Protein AF-A0A8J7MY90-F1 (afdb_monomer_lite)

Foldseek 3Di:
DDDPVVLVVVVVVQVPDQLCCLVVVCVVCVVVVHDHPPVCVVVSVVSNVD

Structure (mmCIF, N/CA/C/O backbone):
data_AF-A0A8J7MY90-F1
#
_entry.id   AF-A0A8J7MY90-F1
#
loop_
_atom_site.group_PDB
_atom_site.id
_atom_site.type_symbol
_atom_site.label_atom_id
_atom_site.label_alt_id
_atom_site.label_comp_id
_atom_site.label_asym_id
_atom_site.label_entity_id
_atom_site.label_seq_id
_atom_site.pdbx_PDB_ins_code
_atom_site.Cartn_x
_atom_site.Cartn_y
_atom_site.Cartn_z
_atom_site.occupancy
_atom_site.B_iso_or_equiv
_atom_site.auth_seq_id
_atom_site.auth_comp_id
_atom_site.auth_asym_id
_atom_site.auth_atom_id
_atom_site.pdbx_PDB_model_num
ATOM 1 N N . ALA A 1 1 ? 7.181 -7.808 -10.738 1.00 86.50 1 ALA A N 1
ATOM 2 C CA . ALA A 1 1 ? 7.537 -7.040 -9.535 1.00 86.50 1 ALA A CA 1
ATOM 3 C C . ALA A 1 1 ? 7.503 -5.570 -9.910 1.00 86.50 1 ALA A C 1
ATOM 5 O O . ALA A 1 1 ? 7.848 -5.269 -11.050 1.00 86.50 1 ALA A O 1
ATOM 6 N N . TYR A 1 2 ? 7.025 -4.713 -9.012 1.00 96.69 2 TYR A N 1
ATOM 7 C CA . TYR A 1 2 ? 7.070 -3.264 -9.205 1.00 96.69 2 TYR A CA 1
ATOM 8 C C . TYR A 1 2 ? 8.520 -2.771 -9.120 1.00 96.69 2 TYR A C 1
ATOM 10 O O . TYR A 1 2 ? 9.370 -3.428 -8.513 1.00 96.69 2 TYR A O 1
ATOM 18 N N . SER A 1 3 ? 8.819 -1.652 -9.772 1.00 98.12 3 SER A N 1
ATOM 19 C CA . SER A 1 3 ? 10.083 -0.936 -9.581 1.00 98.12 3 SER A CA 1
ATOM 20 C C . SER A 1 3 ? 10.123 -0.246 -8.210 1.00 98.12 3 SER A C 1
ATOM 22 O O . SER A 1 3 ? 9.067 -0.013 -7.622 1.00 98.12 3 SER A O 1
ATOM 24 N N . PRO A 1 4 ? 11.310 0.131 -7.698 1.00 97.75 4 PRO A N 1
ATOM 25 C CA . PRO A 1 4 ? 11.414 0.862 -6.434 1.00 97.75 4 PRO A CA 1
ATOM 26 C C . PRO A 1 4 ? 10.571 2.144 -6.401 1.00 97.75 4 PRO A C 1
ATOM 28 O O . PRO A 1 4 ? 9.898 2.404 -5.409 1.00 97.75 4 PRO A O 1
ATOM 31 N N . ASP A 1 5 ? 10.547 2.899 -7.504 1.00 98.19 5 ASP A N 1
ATOM 32 C CA . ASP A 1 5 ? 9.766 4.137 -7.613 1.00 98.19 5 ASP A CA 1
ATOM 33 C C . ASP A 1 5 ? 8.253 3.870 -7.594 1.00 98.19 5 ASP A C 1
ATOM 35 O O . ASP A 1 5 ? 7.493 4.642 -7.016 1.00 98.19 5 ASP A O 1
ATOM 39 N N . GLU A 1 6 ? 7.795 2.774 -8.207 1.00 98.25 6 GLU A N 1
ATOM 40 C CA . GLU A 1 6 ? 6.390 2.359 -8.132 1.00 98.25 6 GLU A CA 1
ATOM 41 C C . GLU A 1 6 ? 6.032 1.882 -6.721 1.00 98.25 6 GLU A C 1
ATOM 43 O O . GL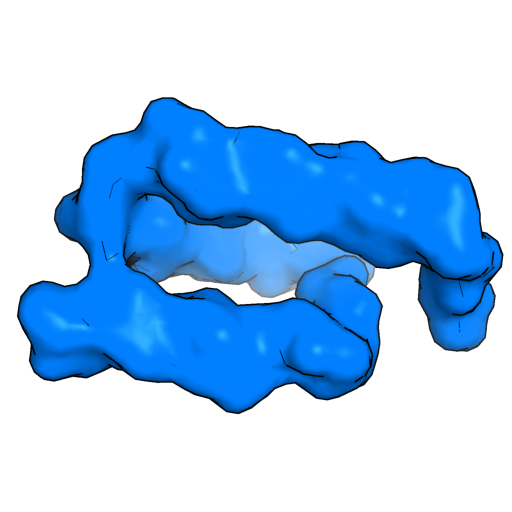U A 1 6 ? 4.990 2.273 -6.202 1.00 98.25 6 GLU A O 1
ATOM 48 N N . THR A 1 7 ? 6.890 1.089 -6.068 1.00 98.19 7 THR A N 1
ATOM 49 C CA . THR A 1 7 ? 6.681 0.651 -4.679 1.00 98.19 7 THR A CA 1
ATOM 50 C C . THR A 1 7 ? 6.574 1.846 -3.732 1.00 98.19 7 THR A C 1
ATOM 52 O O . THR A 1 7 ? 5.649 1.886 -2.922 1.00 98.19 7 THR A O 1
ATOM 55 N N . ALA A 1 8 ? 7.430 2.858 -3.896 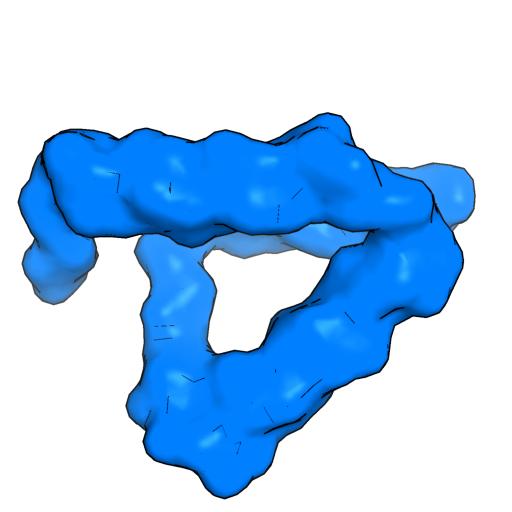1.00 98.00 8 ALA A N 1
ATOM 56 C CA . ALA A 1 8 ? 7.384 4.086 -3.104 1.00 98.00 8 ALA A CA 1
ATOM 57 C C . ALA A 1 8 ? 6.048 4.841 -3.248 1.00 98.00 8 ALA A C 1
ATOM 59 O O . ALA A 1 8 ? 5.557 5.412 -2.278 1.00 98.00 8 ALA A O 1
ATOM 60 N N . GLN A 1 9 ? 5.406 4.806 -4.423 1.00 98.19 9 GLN A N 1
ATOM 61 C CA . GLN A 1 9 ? 4.081 5.418 -4.605 1.00 98.19 9 GLN A CA 1
ATOM 62 C C . GLN A 1 9 ? 2.990 4.690 -3.807 1.00 98.19 9 GLN A C 1
ATOM 64 O O . GLN A 1 9 ? 2.095 5.332 -3.256 1.00 98.19 9 GLN A O 1
ATOM 69 N N . PHE A 1 10 ? 3.043 3.356 -3.725 1.00 98.06 10 PHE A N 1
ATOM 70 C CA . PHE A 1 10 ? 2.118 2.599 -2.874 1.00 98.06 10 PHE A CA 1
ATOM 71 C C . PHE A 1 10 ? 2.360 2.889 -1.390 1.00 98.06 10 PHE A C 1
ATOM 73 O O . PHE A 1 10 ? 1.393 3.064 -0.650 1.00 98.06 10 PHE A O 1
ATOM 80 N N . GLU A 1 11 ? 3.624 2.958 -0.973 1.00 97.69 11 GLU A N 1
ATOM 81 C CA . GLU A 1 11 ? 4.027 3.279 0.400 1.00 97.69 11 GLU A CA 1
ATOM 82 C C . GLU A 1 11 ? 3.543 4.673 0.818 1.00 97.69 11 GLU A C 1
ATOM 84 O O . GLU A 1 11 ? 2.930 4.819 1.875 1.00 97.69 11 GLU A O 1
ATOM 89 N N . GLU A 1 12 ? 3.723 5.690 -0.031 1.00 97.69 12 GLU A N 1
ATOM 90 C CA . GLU A 1 12 ? 3.249 7.055 0.227 1.00 97.69 12 GLU A CA 1
ATOM 91 C C . GLU A 1 12 ? 1.731 7.087 0.447 1.00 97.69 12 GLU A C 1
ATOM 93 O O . GLU A 1 12 ? 1.247 7.655 1.428 1.00 97.69 12 GLU A O 1
ATOM 98 N N . VAL A 1 13 ? 0.959 6.439 -0.430 1.00 96.69 13 VAL A N 1
ATOM 99 C CA . VAL A 1 13 ? -0.500 6.361 -0.277 1.00 96.69 13 VAL A CA 1
ATOM 100 C C . VAL A 1 13 ? -0.869 5.631 1.016 1.00 96.69 13 VAL A C 1
ATOM 102 O O . VAL A 1 13 ? -1.706 6.113 1.772 1.00 96.69 13 VAL A O 1
ATOM 105 N N . MET A 1 14 ? -0.240 4.489 1.296 1.00 96.31 14 MET A N 1
ATOM 106 C CA . MET A 1 14 ? -0.533 3.665 2.471 1.00 96.31 14 MET A CA 1
ATOM 107 C C . MET A 1 14 ? -0.251 4.395 3.791 1.00 96.31 14 MET A C 1
ATOM 109 O O . MET A 1 14 ? -1.089 4.372 4.688 1.00 96.31 14 MET A O 1
ATOM 113 N N . THR A 1 15 ? 0.901 5.056 3.895 1.00 94.12 15 THR A N 1
ATOM 114 C CA . THR A 1 15 ? 1.387 5.699 5.129 1.00 94.12 15 THR A CA 1
ATOM 115 C C . THR A 1 15 ? 0.757 7.068 5.399 1.00 94.12 15 THR A C 1
ATOM 117 O O . THR A 1 15 ? 0.804 7.557 6.528 1.00 94.12 15 THR A O 1
ATOM 120 N N . THR A 1 16 ? 0.143 7.695 4.389 1.00 95.50 16 THR A N 1
ATOM 121 C CA . THR A 1 16 ? -0.585 8.970 4.539 1.00 95.50 16 THR A CA 1
ATOM 122 C C . THR A 1 16 ? -2.073 8.792 4.846 1.00 95.50 16 THR A C 1
ATOM 124 O O . THR A 1 16 ? -2.725 9.743 5.287 1.00 95.50 16 THR A O 1
ATOM 127 N N . MET A 1 17 ? -2.620 7.592 4.641 1.00 94.50 17 MET A N 1
ATOM 128 C CA . MET A 1 17 ? -3.989 7.249 5.030 1.00 94.50 17 MET A CA 1
ATOM 129 C C . MET A 1 17 ? -4.112 7.025 6.536 1.00 94.50 17 MET A C 1
ATOM 131 O O . MET A 1 17 ? -3.147 6.699 7.229 1.00 94.50 17 MET A O 1
ATOM 135 N N . ARG A 1 18 ? -5.336 7.160 7.059 1.00 92.88 18 ARG A N 1
ATOM 136 C CA . ARG A 1 18 ? -5.610 6.731 8.432 1.00 92.88 18 ARG A CA 1
ATOM 137 C C . ARG A 1 18 ? -5.578 5.197 8.511 1.00 92.88 18 ARG A C 1
ATOM 139 O O . ARG A 1 18 ? -6.009 4.547 7.556 1.00 92.88 18 ARG A O 1
ATOM 146 N N . PRO A 1 19 ? -5.134 4.600 9.634 1.00 89.25 19 PRO A N 1
ATOM 147 C CA . PRO A 1 19 ? -5.067 3.141 9.773 1.00 89.25 19 PRO A CA 1
ATOM 148 C C . PRO A 1 19 ? -6.392 2.422 9.460 1.00 89.25 19 PRO A C 1
ATOM 150 O O . PRO A 1 19 ? -6.406 1.405 8.767 1.00 89.25 19 PRO A O 1
ATOM 153 N N . ASP A 1 20 ? -7.529 3.007 9.856 1.00 90.19 20 ASP A N 1
ATOM 154 C CA . ASP A 1 20 ? -8.873 2.471 9.599 1.00 90.19 20 ASP A CA 1
ATOM 155 C C . ASP A 1 20 ? -9.279 2.481 8.110 1.00 90.19 20 ASP A C 1
ATOM 157 O O . ASP A 1 20 ? -10.193 1.759 7.705 1.00 90.19 20 ASP A O 1
ATOM 161 N N . GLU A 1 21 ? -8.583 3.248 7.267 1.00 95.38 21 GLU A N 1
ATOM 162 C CA . GLU A 1 21 ? -8.816 3.331 5.820 1.00 95.38 21 GLU A CA 1
ATOM 163 C C . GLU A 1 21 ? -7.984 2.312 5.023 1.00 95.38 21 GLU A C 1
ATOM 165 O O . GLU A 1 21 ? -8.385 1.918 3.920 1.00 95.38 21 GLU A O 1
ATOM 170 N N . VAL A 1 22 ? -6.867 1.825 5.581 1.00 95.69 22 VAL A N 1
ATOM 171 C CA . VAL A 1 22 ? -5.924 0.924 4.889 1.00 95.69 22 VAL A CA 1
ATOM 172 C C . VAL A 1 22 ? -6.611 -0.377 4.466 1.00 95.69 22 VAL A C 1
ATOM 174 O O . VAL A 1 22 ? -6.486 -0.801 3.315 1.00 95.69 22 VAL A O 1
ATOM 177 N N . ALA A 1 23 ? -7.428 -0.977 5.338 1.00 95.38 23 ALA A N 1
ATOM 178 C CA . ALA A 1 23 ? -8.158 -2.209 5.024 1.00 95.38 23 ALA A CA 1
ATOM 179 C C . ALA A 1 23 ? -9.121 -2.037 3.832 1.00 95.38 23 ALA A C 1
ATOM 181 O O . ALA A 1 23 ? -9.205 -2.897 2.946 1.00 95.38 23 ALA A O 1
ATOM 182 N N . ALA A 1 24 ? -9.836 -0.909 3.784 1.00 96.00 24 ALA A N 1
ATOM 183 C CA . ALA A 1 24 ? -10.750 -0.593 2.691 1.00 96.00 24 ALA A CA 1
ATOM 184 C C . ALA A 1 24 ? -9.989 -0.355 1.378 1.00 96.00 24 ALA A C 1
ATOM 186 O O . ALA A 1 24 ? -10.416 -0.831 0.320 1.00 96.00 24 ALA A O 1
ATOM 187 N N . TRP A 1 25 ? -8.839 0.320 1.439 1.00 97.12 25 TRP A N 1
ATOM 188 C CA . TRP A 1 25 ? -7.976 0.539 0.282 1.00 97.12 25 TRP A CA 1
ATOM 189 C C . TRP A 1 25 ? -7.422 -0.773 -0.286 1.00 97.12 25 TRP A C 1
ATOM 191 O O . TRP A 1 25 ? -7.615 -1.027 -1.480 1.00 97.12 25 TRP A O 1
ATOM 201 N N . LEU A 1 26 ? -6.856 -1.649 0.555 1.00 96.75 26 LEU A N 1
ATOM 202 C CA . LEU A 1 26 ? -6.362 -2.978 0.161 1.00 96.75 26 LEU A CA 1
ATOM 203 C C . LEU A 1 26 ? -7.462 -3.818 -0.493 1.00 96.75 26 LEU A C 1
ATOM 205 O O . LEU A 1 26 ? -7.261 -4.415 -1.556 1.00 96.75 26 LEU A O 1
ATOM 209 N N . ARG A 1 27 ? -8.669 -3.812 0.089 1.00 96.31 27 ARG A N 1
ATOM 210 C CA . ARG A 1 27 ? -9.829 -4.490 -0.503 1.00 96.31 27 ARG A CA 1
ATOM 211 C C . ARG A 1 27 ? -10.152 -3.938 -1.889 1.00 96.31 27 ARG A C 1
ATOM 213 O O . ARG A 1 27 ? -10.495 -4.696 -2.797 1.00 96.31 27 ARG A O 1
ATOM 220 N N . SER A 1 28 ? -10.032 -2.627 -2.067 1.00 97.81 28 SER A N 1
ATOM 221 C CA . SER A 1 28 ? -10.279 -1.961 -3.340 1.00 97.81 28 SER A CA 1
ATOM 222 C C . SER A 1 28 ? -9.234 -2.319 -4.412 1.00 97.81 28 SER A C 1
ATOM 224 O O . SER A 1 28 ? -9.601 -2.461 -5.582 1.00 97.81 28 SER A O 1
ATOM 226 N N . LEU A 1 29 ? -7.961 -2.506 -4.038 1.00 97.56 29 LEU A N 1
ATOM 227 C CA . LEU A 1 29 ? -6.909 -2.984 -4.943 1.00 97.56 29 LEU A CA 1
ATOM 228 C C . LEU A 1 29 ? -7.212 -4.411 -5.409 1.00 97.56 29 LEU A C 1
ATOM 230 O O . LEU A 1 29 ? -7.246 -4.680 -6.611 1.00 97.56 29 LEU A O 1
ATOM 234 N N . GLN A 1 30 ? -7.568 -5.291 -4.467 1.00 96.62 30 GLN A N 1
ATOM 235 C CA . GLN A 1 30 ? -7.933 -6.678 -4.752 1.00 96.62 30 GLN A CA 1
ATOM 236 C C . GLN A 1 30 ? -9.123 -6.780 -5.718 1.00 96.62 30 GLN A C 1
ATOM 238 O O . GLN A 1 30 ? -9.0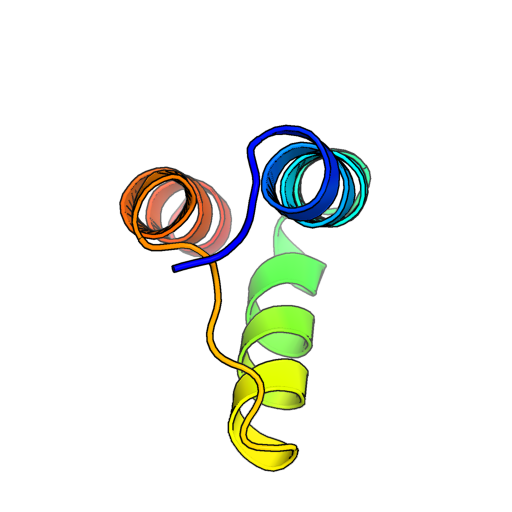78 -7.556 -6.670 1.00 96.62 30 GLN A O 1
ATOM 243 N N . LEU A 1 31 ? -10.177 -5.979 -5.515 1.00 98.19 31 LEU A N 1
ATOM 244 C CA . LEU A 1 31 ? -11.346 -5.946 -6.407 1.00 98.19 31 LEU A CA 1
ATOM 245 C C . LEU A 1 31 ? -11.000 -5.508 -7.838 1.00 98.19 31 LEU A C 1
ATOM 247 O O . LEU A 1 31 ? -11.726 -5.848 -8.769 1.00 98.19 31 LEU A O 1
ATOM 251 N N . ARG A 1 32 ? -9.903 -4.764 -8.015 1.00 98.19 32 ARG A N 1
ATOM 252 C CA . ARG A 1 32 ? -9.405 -4.305 -9.319 1.00 98.19 32 ARG A CA 1
ATOM 253 C C . ARG A 1 32 ? -8.294 -5.189 -9.886 1.00 98.19 32 ARG A C 1
ATOM 255 O O . ARG A 1 32 ? -7.788 -4.888 -10.961 1.00 98.19 32 ARG A O 1
ATOM 262 N N . GLY A 1 33 ? -7.912 -6.261 -9.188 1.00 97.50 33 GLY A N 1
ATOM 263 C CA . GLY A 1 33 ? -6.801 -7.124 -9.594 1.00 97.50 33 GLY A CA 1
ATOM 264 C C . GLY A 1 33 ? -5.432 -6.442 -9.512 1.00 97.50 33 GLY A C 1
ATOM 265 O O . GLY A 1 33 ? -4.508 -6.854 -10.208 1.00 97.50 33 GLY A O 1
ATOM 266 N N . ILE A 1 34 ? -5.301 -5.400 -8.687 1.00 97.56 34 ILE A N 1
ATOM 267 C CA . ILE A 1 34 ? -4.032 -4.719 -8.429 1.00 97.56 34 ILE A CA 1
ATOM 268 C C . ILE A 1 34 ? -3.405 -5.382 -7.207 1.00 97.56 34 ILE A C 1
ATOM 270 O O . ILE A 1 34 ? -3.990 -5.384 -6.124 1.00 97.56 34 ILE A O 1
ATOM 274 N N . ASN A 1 35 ? -2.221 -5.960 -7.384 1.00 96.12 35 ASN A N 1
ATOM 275 C CA . ASN A 1 35 ? -1.470 -6.527 -6.272 1.00 96.12 35 ASN A CA 1
ATOM 276 C C . ASN 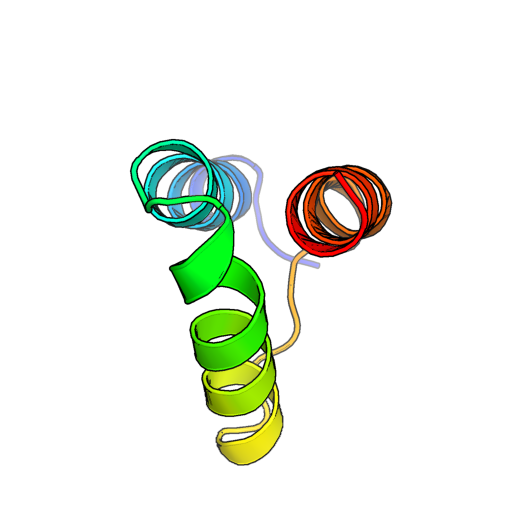A 1 35 ? -0.655 -5.432 -5.589 1.00 96.12 35 ASN A C 1
ATOM 278 O O . ASN A 1 35 ? -0.056 -4.603 -6.274 1.00 96.12 35 ASN A O 1
ATOM 282 N N . LEU A 1 36 ? -0.613 -5.464 -4.259 1.00 97.50 36 LEU A N 1
ATOM 283 C CA . LEU A 1 36 ? 0.344 -4.690 -3.475 1.00 97.50 36 LEU A CA 1
ATOM 284 C C . LEU A 1 36 ? 1.769 -5.228 -3.733 1.00 97.50 36 LEU A C 1
ATOM 286 O O . LEU A 1 36 ? 1.909 -6.450 -3.882 1.00 97.50 36 LEU A O 1
ATOM 290 N N . PRO A 1 37 ? 2.805 -4.368 -3.781 1.00 98.00 37 PRO A N 1
ATOM 291 C CA . PRO A 1 37 ? 4.200 -4.808 -3.741 1.00 98.00 37 PRO A CA 1
ATOM 292 C C . PRO A 1 37 ? 4.463 -5.768 -2.572 1.00 98.00 37 PRO A C 1
ATOM 294 O O . PRO A 1 37 ? 3.907 -5.594 -1.485 1.00 98.00 37 PRO A O 1
ATOM 297 N N . ASP A 1 38 ? 5.288 -6.793 -2.795 1.00 96.69 38 ASP A N 1
ATOM 298 C CA . ASP A 1 38 ? 5.555 -7.830 -1.789 1.00 96.69 38 ASP A CA 1
ATOM 299 C C . ASP A 1 38 ? 6.251 -7.242 -0.555 1.00 96.69 38 ASP A C 1
ATOM 301 O O . ASP A 1 38 ? 5.978 -7.658 0.568 1.00 96.69 38 ASP A O 1
ATOM 305 N N . GLU A 1 39 ? 7.081 -6.225 -0.775 1.00 96.69 39 GLU A N 1
ATOM 306 C CA . GLU A 1 39 ? 7.855 -5.493 0.223 1.00 96.69 39 GLU A CA 1
ATOM 307 C C . GLU A 1 39 ? 6.976 -4.750 1.240 1.00 96.69 39 GLU A C 1
ATOM 309 O O . GLU A 1 39 ? 7.411 -4.526 2.365 1.00 96.69 39 GLU A O 1
ATOM 314 N N . LEU A 1 40 ? 5.737 -4.400 0.870 1.00 96.94 40 LEU A N 1
ATOM 315 C CA . LEU A 1 40 ? 4.813 -3.629 1.713 1.00 96.94 40 LEU A CA 1
ATOM 316 C C . LEU A 1 40 ? 3.777 -4.500 2.437 1.00 96.94 40 LEU A C 1
ATOM 318 O O . LEU A 1 40 ? 2.980 -3.986 3.219 1.00 96.94 40 LEU A O 1
ATOM 322 N N . LYS A 1 41 ? 3.739 -5.814 2.179 1.00 95.50 41 LYS A N 1
ATOM 323 C CA . LYS A 1 41 ? 2.689 -6.698 2.716 1.00 95.50 41 LYS A CA 1
ATOM 324 C C . LYS A 1 41 ? 2.685 -6.762 4.238 1.00 95.50 41 LYS A C 1
ATOM 326 O O . LYS A 1 41 ? 1.613 -6.680 4.832 1.00 95.50 41 LYS A O 1
ATOM 331 N N . ASP A 1 42 ? 3.857 -6.892 4.851 1.00 95.88 42 ASP A N 1
ATOM 332 C CA . ASP A 1 42 ? 3.972 -7.002 6.307 1.00 95.88 42 ASP A CA 1
ATOM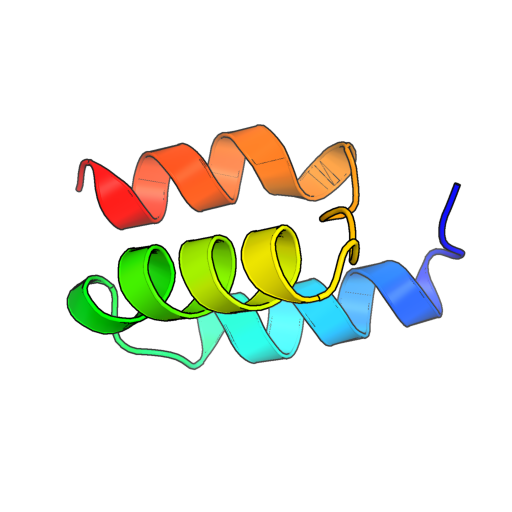 333 C C . ASP A 1 42 ? 3.561 -5.689 6.992 1.00 95.88 42 ASP A C 1
ATOM 335 O O . ASP A 1 42 ? 2.829 -5.703 7.981 1.00 95.88 42 ASP A O 1
ATOM 339 N N . GLU A 1 43 ? 3.951 -4.543 6.428 1.00 95.19 43 GLU A N 1
ATOM 340 C CA . GLU A 1 43 ? 3.559 -3.223 6.931 1.00 95.19 43 GLU A CA 1
ATOM 341 C C . GLU A 1 43 ? 2.056 -2.969 6.794 1.00 95.19 43 GLU A C 1
ATOM 343 O O . GLU A 1 43 ? 1.408 -2.527 7.743 1.00 95.19 43 GLU A O 1
ATOM 348 N N . ALA A 1 44 ? 1.476 -3.331 5.649 1.00 94.88 44 ALA A N 1
ATOM 349 C CA . ALA A 1 44 ? 0.041 -3.230 5.428 1.00 94.88 44 ALA A CA 1
ATOM 350 C C . ALA A 1 44 ? -0.764 -4.059 6.446 1.00 94.88 44 ALA A C 1
ATOM 352 O O . ALA A 1 44 ? -1.820 -3.615 6.892 1.00 94.88 44 ALA A O 1
ATOM 353 N N . ILE A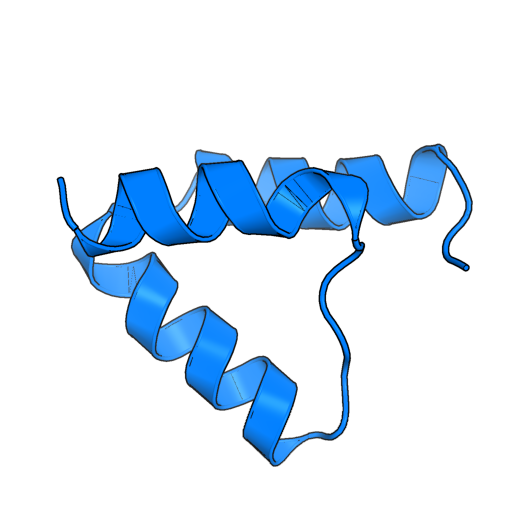 1 45 ? -0.270 -5.239 6.843 1.00 93.06 45 ILE A N 1
ATOM 354 C CA . ILE A 1 45 ? -0.895 -6.062 7.892 1.00 93.06 45 ILE A CA 1
ATOM 355 C C . ILE A 1 45 ? -0.789 -5.365 9.252 1.00 93.06 45 ILE A C 1
ATOM 357 O O . ILE A 1 45 ? -1.800 -5.239 9.940 1.00 93.06 45 ILE A O 1
ATOM 361 N N . MET A 1 46 ? 0.391 -4.847 9.614 1.00 93.06 46 MET A N 1
ATOM 362 C CA . MET A 1 46 ? 0.584 -4.128 10.881 1.00 93.06 46 MET A CA 1
ATOM 363 C C . MET A 1 46 ? -0.337 -2.908 11.016 1.00 93.06 46 MET A C 1
ATOM 365 O O . MET A 1 46 ? -0.859 -2.662 12.098 1.00 93.06 46 MET A O 1
ATOM 369 N N . LEU A 1 47 ? -0.570 -2.163 9.931 1.00 92.38 47 LEU A N 1
ATOM 370 C CA . LEU A 1 47 ? -1.464 -0.999 9.933 1.00 92.38 47 LEU A CA 1
ATOM 371 C C . LEU A 1 47 ? -2.951 -1.366 10.039 1.00 92.38 47 LEU A C 1
ATOM 373 O O . LEU A 1 47 ? -3.740 -0.550 10.507 1.00 92.38 47 LEU A O 1
ATOM 377 N N . VAL A 1 48 ? -3.344 -2.563 9.595 1.00 90.62 48 VAL A N 1
ATOM 378 C CA . VAL A 1 48 ? -4.735 -3.047 9.665 1.00 90.62 48 VAL A CA 1
ATOM 379 C C . VAL A 1 48 ? -5.048 -3.705 11.010 1.00 90.62 48 VAL A C 1
ATOM 381 O O . VAL A 1 48 ? -6.187 -3.640 11.468 1.00 90.62 48 VAL A O 1
ATOM 384 N N . GLU A 1 49 ? -4.066 -4.370 11.620 1.00 84.00 49 GLU A N 1
ATOM 385 C CA . GLU A 1 49 ? -4.216 -5.064 12.907 1.00 84.00 49 GLU A CA 1
ATOM 386 C C . GLU A 1 49 ? -3.909 -4.178 14.129 1.00 84.00 49 GLU A C 1
ATOM 388 O O . GLU A 1 49 ? -4.221 -4.578 15.255 1.00 84.00 49 GLU A O 1
ATOM 393 N N . GLY A 1 50 ? -3.285 -3.015 13.911 1.00 71.06 50 GLY A N 1
ATOM 394 C CA . GLY A 1 50 ? -2.885 -2.045 14.938 1.00 71.06 50 GLY A CA 1
ATOM 395 C C . GLY A 1 50 ? -3.970 -1.088 15.419 1.00 71.06 50 GLY A C 1
ATOM 396 O O . GLY A 1 50 ? -5.049 -0.991 14.793 1.00 71.06 50 GLY A O 1
#

Radius of gyration: 10.23 Å; chains: 1; bounding box: 23×17×24 Å

pLDDT: mean 95.13, std 4.58, range [71.06, 98.25]

Secondary structure (DSSP, 8-state):
---HHHHHHHHHHHHHS-HHHHHHHHHHHHHTTPPPPGGGHHHHHHHHH-

Sequence (50 aa):
AYSPDETAQFEEVMTTMRPDEVAAWLRSLQLRGINLPDELKDEAIMLVEG